Protein AF-A0A835DRG3-F1 (afdb_monomer_lite)

Sequence (115 aa):
MVVALIKSSLVEVLGHYFPFAGQIVPNARTGEPEILCNNEGVECTNYTCGCFLLSWSFDHAVVDATAFHMFLISWSEVANNKPISKHPDYQRSIFMPVQLSLMGRRSIVFFAKAP

Secondary structure (DSSP, 8-state):
--HHHHHHHHHHHHHH-GGGGSEEEE-TTT--EEEE-----EEEEE-TTS-EEEE----TTT--HHHHHHHHHHHHHHHTTPPPSS------TTS----TTS----PPPEEE---

Foldseek 3Di:
DVVVLLQVLVQVLCVLVVQQQFEWDQDPPPRATDGDRPLPFWEWEADPVRDIDIDDDGDVVSDDPVRVVLSVQQSVCSSVVHHRPDGDDPPPPPHDPPPVVPPPPDRSDYDYDDD

InterPro domains:
  IPR023213 Chloramphenicol acetyltransferase-like domain superfamily [G3DSA:3.30.559.10] (1-44)
  IPR023213 Chloramphenicol acetyltransferase-like domain superfamily [G3DSA:3.30.559.10] (45-103)
  IPR050317 Plant and Fungal Acyltransferase [PTHR31642] (43-95)

Structure (mmCIF, N/CA/C/O backbone):
data_AF-A0A835DRG3-F1
#
_entry.id   AF-A0A835DRG3-F1
#
loop_
_atom_site.group_PDB
_atom_site.id
_atom_site.type_symbol
_atom_site.label_atom_id
_atom_site.label_alt_id
_atom_site.label_comp_id
_atom_site.label_asym_id
_atom_site.label_entity_id
_atom_site.label_seq_id
_atom_site.pdbx_PDB_ins_code
_atom_site.Cartn_x
_atom_site.Cartn_y
_atom_site.Cartn_z
_atom_site.occupancy
_atom_site.B_iso_or_equiv
_atom_site.auth_seq_id
_atom_site.auth_comp_id
_atom_site.auth_asym_id
_atom_site.auth_atom_id
_atom_site.pdbx_PDB_model_num
ATOM 1 N N . MET A 1 1 ? -18.840 -2.898 8.049 1.00 69.50 1 MET A N 1
ATOM 2 C CA . MET A 1 1 ? -18.632 -2.120 9.287 1.00 69.50 1 MET A CA 1
ATOM 3 C C . MET A 1 1 ? -17.156 -1.858 9.618 1.00 69.50 1 MET A C 1
ATOM 5 O O . MET A 1 1 ? -16.889 -0.762 10.058 1.00 69.50 1 MET A O 1
ATOM 9 N N . VAL A 1 2 ? -16.178 -2.725 9.319 1.00 81.75 2 VAL A N 1
ATOM 10 C CA . VAL A 1 2 ? -14.743 -2.315 9.251 1.00 81.75 2 VAL A CA 1
ATOM 11 C C . VAL A 1 2 ? -14.125 -2.719 7.913 1.00 81.75 2 VAL A C 1
ATOM 13 O O . VAL A 1 2 ? -13.577 -1.885 7.207 1.00 81.75 2 VAL A O 1
ATOM 16 N N . VAL A 1 3 ? -14.370 -3.956 7.475 1.00 80.38 3 VAL A N 1
ATOM 17 C CA . VAL A 1 3 ? -13.940 -4.460 6.157 1.00 80.38 3 VAL A CA 1
ATOM 18 C C . VAL A 1 3 ? -14.410 -3.573 4.996 1.00 80.38 3 VAL A C 1
ATOM 20 O O . VAL A 1 3 ? -13.651 -3.315 4.074 1.00 80.38 3 VAL A O 1
ATOM 23 N N . ALA A 1 4 ? -15.645 -3.060 5.050 1.00 85.75 4 ALA A N 1
ATOM 24 C CA . ALA A 1 4 ? -16.167 -2.153 4.023 1.00 85.75 4 ALA A CA 1
ATOM 25 C C . ALA A 1 4 ? -15.412 -0.811 3.968 1.00 85.75 4 ALA A C 1
ATOM 27 O O . ALA A 1 4 ? -15.184 -0.305 2.875 1.00 85.75 4 ALA A O 1
ATOM 28 N N . LEU A 1 5 ? -15.002 -0.280 5.128 1.00 90.25 5 LEU A N 1
ATOM 29 C CA . LEU A 1 5 ? -14.213 0.951 5.227 1.00 90.25 5 LEU A CA 1
ATOM 30 C C . LEU A 1 5 ? -12.796 0.720 4.704 1.00 90.25 5 LEU A C 1
ATOM 32 O O . LEU A 1 5 ? -12.340 1.477 3.860 1.00 90.25 5 LEU A O 1
ATOM 36 N N . ILE A 1 6 ? -12.136 -0.350 5.164 1.00 88.25 6 ILE A N 1
ATOM 37 C CA . ILE A 1 6 ? -10.818 -0.773 4.664 1.00 88.25 6 ILE A CA 1
ATOM 38 C C . ILE A 1 6 ? -10.871 -0.910 3.146 1.00 88.25 6 ILE A C 1
ATOM 40 O O . ILE A 1 6 ? -9.980 -0.444 2.447 1.00 88.25 6 ILE A O 1
ATOM 44 N N . LYS A 1 7 ? -11.945 -1.512 2.630 1.00 86.94 7 LYS A N 1
ATOM 45 C CA . LYS A 1 7 ? -12.139 -1.689 1.200 1.00 86.94 7 LYS A CA 1
ATOM 46 C C . LYS A 1 7 ? -12.249 -0.36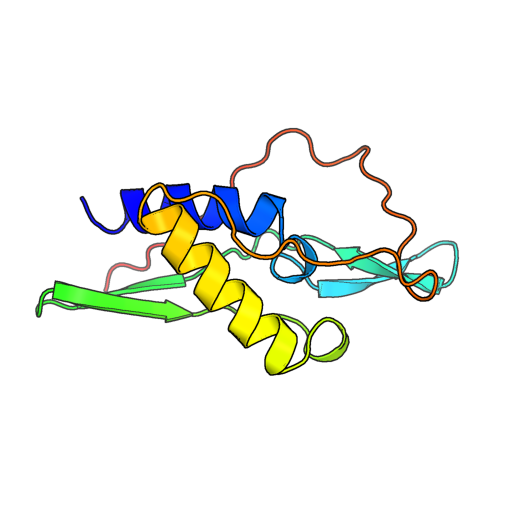8 0.451 1.00 86.94 7 LYS A C 1
ATOM 48 O O . LYS A 1 7 ? -11.536 -0.184 -0.531 1.00 86.94 7 LYS A O 1
ATOM 53 N N . SER A 1 8 ? -13.128 0.536 0.878 1.00 90.81 8 SER A N 1
ATOM 54 C CA . SER A 1 8 ? -13.307 1.815 0.187 1.00 90.81 8 SER A CA 1
ATOM 55 C C . SER A 1 8 ? -12.062 2.696 0.281 1.00 90.81 8 SER A C 1
ATOM 57 O O . SER A 1 8 ? -11.638 3.236 -0.736 1.00 90.81 8 SER A O 1
ATOM 59 N N . SER A 1 9 ? -11.437 2.785 1.461 1.00 93.38 9 SER A N 1
ATOM 60 C CA . SER A 1 9 ? -10.251 3.623 1.662 1.00 93.38 9 SER A CA 1
ATOM 61 C C . SER A 1 9 ? -9.025 3.087 0.931 1.00 93.38 9 SER A C 1
ATOM 63 O O . SER A 1 9 ? -8.237 3.871 0.410 1.00 93.38 9 SER A O 1
ATOM 65 N N . LEU A 1 10 ? -8.880 1.761 0.838 1.00 90.31 10 LEU A N 1
ATOM 66 C CA . LEU A 1 10 ? -7.796 1.144 0.081 1.00 90.31 10 LEU A CA 1
ATOM 67 C C . LEU A 1 10 ? -7.952 1.380 -1.427 1.00 90.31 10 LEU A C 1
ATOM 69 O O . LEU A 1 10 ? -6.977 1.684 -2.107 1.00 90.31 10 LEU A O 1
ATOM 73 N N . VAL A 1 11 ? -9.176 1.269 -1.955 1.00 87.88 11 VAL A N 1
ATOM 74 C CA . VAL A 1 11 ? -9.457 1.562 -3.371 1.00 87.88 11 VAL A CA 1
ATOM 75 C C . VAL A 1 11 ? -9.103 3.008 -3.711 1.00 87.88 11 VAL A C 1
ATOM 77 O O . VAL A 1 11 ? -8.509 3.264 -4.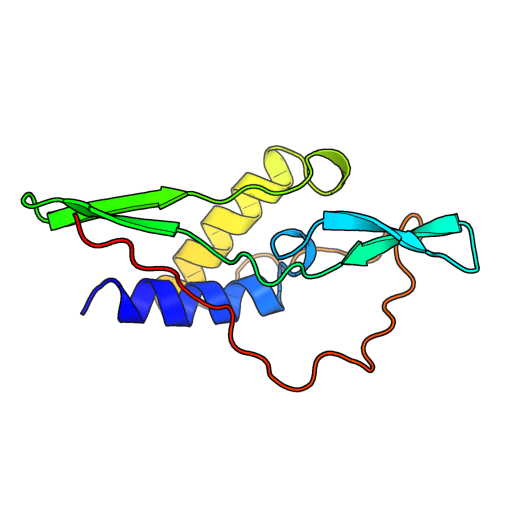754 1.00 87.88 11 VAL A O 1
ATOM 80 N N . GLU A 1 12 ? -9.447 3.944 -2.832 1.00 90.38 12 GLU A N 1
ATOM 81 C CA . GLU A 1 12 ? -9.164 5.363 -3.030 1.00 90.38 12 GLU A CA 1
ATOM 82 C C . GLU A 1 12 ? -7.663 5.672 -2.949 1.00 90.38 12 GLU A C 1
ATOM 84 O O . GLU A 1 12 ? -7.113 6.261 -3.880 1.00 90.38 12 GLU A O 1
ATOM 89 N N . VAL A 1 13 ? -6.961 5.213 -1.903 1.00 90.81 13 VAL A N 1
ATOM 90 C CA . VAL A 1 13 ? -5.518 5.480 -1.770 1.00 90.81 13 VAL A CA 1
ATOM 91 C C . VAL A 1 13 ? -4.706 4.821 -2.890 1.00 90.81 13 VAL A C 1
ATOM 93 O O . VAL A 1 13 ? -3.748 5.422 -3.368 1.00 90.81 13 VAL A O 1
ATOM 96 N N . LEU A 1 14 ? -5.104 3.644 -3.388 1.00 86.88 14 LEU A N 1
ATOM 97 C CA . LEU A 1 14 ? -4.446 3.002 -4.534 1.00 86.88 14 LEU A CA 1
ATOM 98 C C . LEU A 1 14 ? -4.649 3.766 -5.849 1.00 86.88 14 LEU A C 1
ATOM 100 O O . LEU A 1 14 ? -3.841 3.608 -6.758 1.00 86.88 14 LEU A O 1
ATOM 104 N N . GLY A 1 15 ? -5.653 4.643 -5.947 1.00 83.81 15 GLY A N 1
ATOM 105 C CA . GLY A 1 15 ? -5.760 5.594 -7.057 1.00 83.81 15 GLY A CA 1
ATOM 106 C C . GLY A 1 15 ? -4.605 6.601 -7.084 1.00 83.81 15 GLY A C 1
ATOM 107 O O . GLY A 1 15 ? -4.176 7.021 -8.156 1.00 83.81 15 GLY A O 1
ATOM 108 N N . HIS A 1 16 ? -4.059 6.941 -5.914 1.00 85.56 16 HIS A N 1
ATOM 109 C CA . HIS A 1 16 ? -2.850 7.754 -5.791 1.00 85.56 16 HIS A CA 1
ATOM 110 C C . HIS A 1 16 ? -1.585 6.902 -5.824 1.00 85.56 16 HIS A C 1
ATOM 112 O O . HIS A 1 16 ? -0.591 7.336 -6.379 1.00 85.56 16 HIS A O 1
ATOM 118 N N . TYR A 1 17 ? -1.638 5.695 -5.262 1.00 86.00 17 TYR A N 1
ATOM 119 C CA . TYR A 1 17 ? -0.511 4.789 -5.057 1.00 86.00 17 TYR A CA 1
ATOM 120 C C . TYR A 1 17 ? -0.589 3.545 -5.953 1.00 86.00 17 TYR A C 1
ATOM 122 O O . TYR A 1 17 ? -0.340 2.424 -5.508 1.00 86.00 17 TYR A O 1
ATOM 130 N N . PHE A 1 18 ? -0.901 3.738 -7.236 1.00 79.75 18 PHE A N 1
ATOM 131 C CA . PHE A 1 18 ? -1.070 2.651 -8.209 1.00 79.75 18 PHE A CA 1
ATOM 132 C C . PHE A 1 18 ? 0.118 1.675 -8.325 1.00 79.75 18 PHE A C 1
ATOM 134 O O . PHE A 1 18 ? -0.135 0.511 -8.643 1.00 79.75 18 PHE A O 1
ATOM 141 N N . PRO A 1 19 ? 1.387 2.045 -8.033 1.00 81.12 19 PRO A N 1
ATOM 142 C CA . PRO A 1 19 ? 2.473 1.075 -8.095 1.00 81.12 19 PRO A CA 1
ATOM 143 C C . PRO A 1 19 ? 2.384 -0.048 -7.046 1.00 81.12 19 PRO A C 1
ATOM 145 O O . PRO A 1 19 ? 2.967 -1.109 -7.237 1.00 81.12 19 PRO A O 1
ATOM 148 N N . PHE A 1 20 ? 1.602 0.139 -5.976 1.00 82.50 20 PHE A N 1
ATOM 149 C CA . PHE A 1 20 ? 1.300 -0.913 -4.995 1.00 82.50 20 PHE A CA 1
ATOM 150 C C . PHE A 1 20 ? 0.216 -1.900 -5.465 1.00 82.50 20 PHE A C 1
ATOM 152 O O . PHE A 1 20 ? -0.048 -2.880 -4.772 1.00 82.50 20 PHE A O 1
ATOM 159 N N . ALA A 1 21 ? -0.426 -1.654 -6.613 1.00 78.94 21 ALA A N 1
ATOM 160 C CA . ALA A 1 21 ? -1.530 -2.461 -7.143 1.00 78.94 21 ALA A CA 1
ATOM 161 C C . ALA A 1 21 ? -1.106 -3.436 -8.260 1.00 78.94 21 ALA A C 1
ATOM 163 O O . ALA A 1 21 ? -1.960 -3.931 -9.002 1.00 78.94 21 ALA A O 1
ATOM 164 N N . GLY A 1 22 ? 0.194 -3.686 -8.434 1.00 78.12 22 GLY A N 1
ATOM 165 C CA . GLY A 1 22 ? 0.683 -4.519 -9.526 1.00 78.12 22 GLY A CA 1
ATOM 166 C C . GLY A 1 22 ? 2.118 -4.999 -9.362 1.00 78.12 22 GLY A C 1
ATOM 167 O O . GLY A 1 22 ? 2.748 -4.828 -8.319 1.00 78.12 22 GLY A O 1
ATOM 168 N N . GLN A 1 23 ? 2.616 -5.617 -10.426 1.00 78.50 23 GLN A N 1
ATOM 169 C CA . GLN A 1 23 ? 3.959 -6.177 -10.524 1.00 78.50 23 GLN A CA 1
ATOM 170 C C . GLN A 1 23 ? 4.721 -5.511 -11.672 1.00 78.50 23 GLN A C 1
ATOM 172 O O . GLN A 1 23 ? 4.114 -5.190 -12.697 1.00 78.50 23 GLN A O 1
ATOM 177 N N . ILE A 1 24 ? 6.041 -5.340 -11.530 1.00 79.81 24 ILE A N 1
ATOM 178 C CA . ILE A 1 24 ? 6.878 -4.931 -12.660 1.00 79.81 24 ILE A CA 1
ATOM 179 C C . ILE A 1 24 ? 7.026 -6.107 -13.615 1.00 79.81 24 ILE A C 1
ATOM 181 O O . ILE A 1 24 ? 7.506 -7.180 -13.247 1.00 79.81 24 ILE A O 1
ATOM 185 N N . VAL A 1 25 ? 6.651 -5.884 -14.865 1.00 81.75 25 VAL A N 1
ATOM 186 C CA . VAL A 1 25 ? 6.890 -6.815 -15.964 1.00 81.75 25 VAL A CA 1
ATOM 187 C C . VAL A 1 25 ? 7.591 -6.078 -17.107 1.00 81.75 25 VAL A C 1
ATOM 189 O O . VAL A 1 25 ? 7.451 -4.863 -17.229 1.00 81.75 25 VAL A O 1
ATOM 192 N N . PRO A 1 26 ? 8.387 -6.762 -17.939 1.00 81.75 26 PRO A N 1
ATOM 193 C CA . PRO A 1 26 ? 8.921 -6.157 -19.149 1.00 81.75 26 PRO A CA 1
ATOM 194 C C . PRO A 1 26 ? 7.820 -6.045 -20.209 1.00 81.75 26 PRO A C 1
ATOM 196 O O . PRO A 1 26 ? 7.134 -7.020 -20.523 1.00 81.75 26 PRO A O 1
ATOM 199 N N . ASN A 1 27 ? 7.696 -4.870 -20.813 1.00 79.88 27 ASN A N 1
ATOM 200 C CA . ASN A 1 27 ? 6.821 -4.625 -21.943 1.00 79.88 27 ASN A CA 1
ATOM 201 C C . ASN A 1 27 ? 7.246 -5.506 -23.122 1.00 79.88 27 ASN A C 1
ATOM 203 O O . ASN A 1 27 ? 8.393 -5.465 -23.573 1.00 79.88 27 ASN A O 1
ATOM 207 N N . ALA A 1 28 ? 6.303 -6.267 -23.673 1.00 83.75 28 ALA A N 1
ATOM 208 C CA . ALA A 1 28 ? 6.592 -7.254 -24.712 1.00 83.75 28 ALA A CA 1
ATOM 209 C C . ALA A 1 28 ? 7.143 -6.661 -26.026 1.00 83.75 28 ALA A C 1
ATOM 211 O O . ALA A 1 28 ? 7.733 -7.391 -26.821 1.00 83.75 28 ALA A O 1
ATOM 212 N N . ARG A 1 29 ? 6.936 -5.361 -26.285 1.00 84.50 29 ARG A N 1
ATOM 213 C CA . ARG A 1 29 ? 7.392 -4.683 -27.508 1.00 84.50 29 ARG A CA 1
ATOM 214 C C . ARG A 1 29 ? 8.688 -3.905 -27.295 1.00 84.50 29 ARG A C 1
ATOM 216 O O . ARG A 1 29 ? 9.537 -3.926 -28.180 1.00 84.50 29 ARG A O 1
ATOM 223 N N . THR A 1 30 ? 8.812 -3.180 -26.188 1.00 84.81 30 THR A N 1
ATOM 224 C CA . THR A 1 30 ? 9.950 -2.274 -25.952 1.00 84.81 30 THR A CA 1
ATOM 225 C C . THR A 1 30 ? 11.010 -2.873 -25.032 1.00 84.81 30 THR A C 1
ATOM 227 O O . THR A 1 30 ? 12.139 -2.396 -25.022 1.00 84.81 30 THR A O 1
ATOM 230 N N . GLY A 1 31 ? 10.666 -3.912 -24.265 1.00 81.06 31 GLY A N 1
ATOM 231 C CA . GLY A 1 31 ? 11.497 -4.435 -23.179 1.00 81.06 31 GLY A CA 1
ATOM 232 C C . GLY A 1 31 ? 11.550 -3.513 -21.959 1.00 81.06 31 GLY A C 1
ATOM 233 O O . GLY A 1 31 ? 12.215 -3.840 -20.978 1.00 81.06 31 GLY A O 1
ATOM 234 N N . GLU A 1 32 ? 10.856 -2.373 -22.003 1.00 80.44 32 GLU A N 1
ATOM 235 C CA . GLU A 1 32 ? 10.825 -1.421 -20.903 1.00 80.44 32 GLU A CA 1
ATOM 236 C C . GLU A 1 32 ? 9.934 -1.923 -19.763 1.00 80.44 32 GLU A C 1
ATOM 238 O O . GLU A 1 32 ? 8.928 -2.582 -19.999 1.00 80.44 32 GLU A O 1
ATOM 243 N N . PRO A 1 33 ? 10.267 -1.599 -18.517 1.00 74.94 33 PRO A N 1
ATOM 244 C CA . PRO A 1 33 ? 9.491 -1.994 -17.350 1.00 74.94 33 PRO A CA 1
ATOM 245 C C . PRO A 1 33 ? 8.124 -1.288 -17.302 1.00 74.94 33 PRO A C 1
ATOM 247 O O . PRO A 1 33 ? 8.033 -0.060 -17.362 1.00 74.94 33 PRO A O 1
ATOM 250 N N . GLU A 1 34 ? 7.061 -2.072 -17.133 1.00 78.75 34 GLU A N 1
ATOM 251 C CA . GLU A 1 34 ? 5.675 -1.632 -16.968 1.00 78.75 34 GLU A CA 1
ATOM 252 C C . GLU A 1 34 ? 5.052 -2.237 -15.702 1.00 78.75 34 GLU A C 1
ATOM 254 O O . GLU A 1 34 ? 5.468 -3.298 -15.238 1.00 78.75 34 GLU A O 1
ATOM 259 N N . ILE A 1 35 ? 4.044 -1.569 -15.133 1.00 76.69 35 ILE A N 1
ATOM 260 C CA . ILE A 1 35 ? 3.293 -2.104 -13.990 1.00 76.69 35 ILE A CA 1
ATOM 261 C C . ILE A 1 35 ? 2.054 -2.820 -14.511 1.00 76.69 35 ILE A C 1
ATOM 263 O O . ILE A 1 35 ? 1.129 -2.193 -15.029 1.00 76.69 35 ILE A O 1
ATOM 267 N N . LEU A 1 36 ? 2.026 -4.136 -14.329 1.00 78.69 36 LEU A N 1
ATOM 268 C CA . LEU A 1 36 ? 0.879 -4.977 -14.627 1.00 78.69 36 LEU A CA 1
ATOM 269 C C . LEU A 1 36 ? 0.037 -5.162 -13.366 1.00 78.69 36 LEU A C 1
ATOM 271 O O . LEU A 1 36 ? 0.474 -5.783 -12.396 1.00 78.69 36 LEU A O 1
ATOM 275 N N . CYS A 1 37 ? -1.200 -4.669 -13.387 1.00 75.81 37 CYS A N 1
ATOM 276 C CA . CYS A 1 37 ? -2.185 -5.035 -12.374 1.00 75.81 37 CYS A CA 1
ATOM 277 C C . CYS A 1 37 ? -2.578 -6.502 -12.560 1.00 75.81 37 CYS A C 1
ATOM 279 O O . CYS A 1 37 ? -3.262 -6.856 -13.520 1.00 75.81 37 CYS A O 1
ATOM 281 N N . ASN A 1 38 ? -2.153 -7.353 -11.630 1.00 71.38 38 ASN A N 1
ATOM 282 C CA . ASN A 1 38 ? -2.436 -8.789 -11.644 1.00 71.38 38 ASN A CA 1
ATOM 283 C C . ASN A 1 38 ? -3.830 -9.139 -11.088 1.00 71.38 38 ASN A C 1
ATOM 285 O O . ASN A 1 38 ? -4.219 -10.299 -11.113 1.00 71.38 38 ASN A O 1
ATOM 289 N N . ASN A 1 39 ? -4.591 -8.150 -10.603 1.00 72.50 39 ASN A N 1
ATOM 290 C CA . ASN A 1 39 ? -5.890 -8.334 -9.946 1.00 72.50 39 ASN A CA 1
ATOM 291 C C . ASN A 1 39 ? -5.874 -9.315 -8.749 1.00 72.50 39 ASN A C 1
ATOM 293 O O . ASN A 1 39 ? -6.945 -9.737 -8.313 1.00 72.50 39 ASN A O 1
ATOM 297 N N . GLU A 1 40 ? -4.703 -9.626 -8.182 1.00 74.88 40 GLU A N 1
ATOM 298 C CA . GLU A 1 40 ? -4.570 -10.504 -7.005 1.00 74.88 40 GLU A CA 1
ATOM 299 C C . GLU A 1 40 ? -5.147 -9.843 -5.742 1.00 74.88 40 GLU A C 1
ATOM 301 O O . GLU A 1 40 ? -5.679 -10.508 -4.855 1.00 74.88 40 GLU A O 1
ATOM 306 N N . GLY A 1 41 ? -5.136 -8.508 -5.697 1.00 76.75 41 GLY A N 1
ATOM 307 C CA . GLY A 1 41 ? -5.784 -7.734 -4.645 1.00 76.75 41 GLY A CA 1
ATOM 308 C C . GLY A 1 41 ? -5.088 -7.852 -3.289 1.00 76.75 41 GLY A C 1
ATOM 309 O O . GLY A 1 41 ? -3.869 -7.981 -3.206 1.00 76.75 41 GLY A O 1
ATOM 310 N N . VAL A 1 42 ? -5.877 -7.737 -2.219 1.00 82.56 42 VAL A N 1
ATOM 311 C CA . VAL A 1 42 ? -5.403 -7.824 -0.831 1.00 82.56 42 VAL A CA 1
ATOM 312 C C . VAL A 1 42 ? -6.213 -8.875 -0.087 1.00 82.56 42 VAL A C 1
ATOM 314 O O . VAL A 1 42 ? -7.448 -8.885 -0.148 1.00 82.56 42 VAL A O 1
ATOM 317 N N . GLU A 1 43 ? -5.514 -9.739 0.642 1.00 85.81 43 GLU A N 1
ATOM 318 C CA . GLU A 1 43 ? -6.115 -10.709 1.544 1.00 85.81 43 GLU A CA 1
ATOM 319 C C . GLU A 1 43 ? -6.434 -10.043 2.884 1.00 85.81 43 GLU A C 1
ATOM 321 O O . GLU A 1 43 ? -5.595 -9.367 3.481 1.00 85.81 43 GLU A O 1
ATOM 326 N N . CYS A 1 44 ? -7.660 -10.248 3.369 1.00 86.31 44 CYS A N 1
ATOM 327 C CA . CYS A 1 44 ? -8.108 -9.771 4.673 1.00 86.31 44 CYS A CA 1
ATOM 328 C C . CYS A 1 44 ? -8.608 -10.949 5.513 1.00 86.31 44 CYS A C 1
ATOM 330 O O . CYS A 1 44 ? -9.649 -11.538 5.210 1.00 86.31 44 CYS A O 1
ATOM 332 N N . THR A 1 45 ? -7.876 -11.267 6.580 1.00 86.19 45 THR A N 1
ATOM 333 C CA . THR A 1 45 ? -8.239 -12.308 7.550 1.00 86.19 45 THR A CA 1
ATOM 334 C C . THR A 1 45 ? -8.824 -11.660 8.796 1.00 86.19 45 THR A C 1
ATOM 336 O O . THR A 1 45 ? -8.166 -10.841 9.435 1.00 86.19 45 THR A O 1
ATOM 339 N N . ASN A 1 46 ? -10.052 -12.031 9.160 1.00 86.81 46 ASN A N 1
ATOM 340 C CA . ASN A 1 46 ? -10.706 -11.546 10.376 1.00 86.81 46 ASN A CA 1
ATOM 341 C C . ASN A 1 46 ? -10.532 -12.560 11.509 1.00 86.81 46 ASN A C 1
ATOM 343 O O . ASN A 1 46 ? -10.753 -13.754 11.317 1.00 86.81 46 ASN A O 1
ATOM 347 N N . TYR A 1 47 ? -10.205 -12.070 12.699 1.00 86.31 47 TYR A N 1
ATOM 348 C CA . TYR A 1 47 ? -10.059 -12.880 13.903 1.00 86.31 47 TYR A CA 1
ATOM 349 C C . TYR A 1 47 ? -11.260 -12.690 14.830 1.00 86.31 47 TYR A C 1
ATOM 351 O O . TYR A 1 47 ? -11.877 -11.626 14.879 1.00 86.31 47 TYR A O 1
ATOM 359 N N . THR A 1 48 ? -11.567 -13.716 15.623 1.00 89.44 48 THR A N 1
ATOM 360 C CA . THR A 1 48 ? -12.687 -13.706 16.582 1.00 89.44 48 THR A CA 1
ATOM 361 C C . THR A 1 48 ? -12.546 -12.645 17.676 1.00 89.44 48 THR A C 1
ATOM 363 O O . THR A 1 48 ? -13.548 -12.210 18.233 1.00 89.44 48 THR A O 1
ATOM 366 N N . CYS A 1 49 ? -11.326 -12.171 17.950 1.00 89.94 49 CYS A N 1
ATOM 367 C CA . CYS A 1 49 ? -11.054 -11.051 18.855 1.00 89.94 49 CYS A CA 1
ATOM 368 C C . CYS A 1 49 ? -11.409 -9.668 18.271 1.00 89.94 49 CYS A C 1
ATOM 370 O O . CYS A 1 49 ? -11.223 -8.659 18.947 1.00 89.94 49 CYS A O 1
ATOM 372 N N . GLY A 1 50 ? -11.888 -9.597 17.024 1.00 84.12 50 GLY A N 1
ATOM 373 C CA . GLY A 1 50 ? -12.192 -8.346 16.325 1.00 84.12 50 GLY A CA 1
ATOM 374 C C . GLY A 1 50 ? -10.996 -7.720 15.598 1.00 84.12 50 GLY A C 1
ATOM 375 O O . GLY A 1 50 ? -11.165 -6.710 14.917 1.00 84.12 50 GLY A O 1
ATOM 376 N N . CYS A 1 51 ? -9.802 -8.313 15.702 1.00 84.75 51 CYS A N 1
ATOM 377 C CA . CYS A 1 51 ? -8.641 -7.922 14.905 1.00 84.75 51 CYS A CA 1
ATOM 378 C C . CYS A 1 51 ? -8.777 -8.385 13.449 1.00 84.75 51 CYS A C 1
ATOM 380 O O . CYS A 1 51 ? -9.481 -9.350 13.144 1.00 84.75 51 CYS A O 1
ATOM 382 N N . PHE A 1 52 ? -8.031 -7.737 12.559 1.00 85.81 52 PHE A N 1
ATOM 383 C CA . PHE A 1 52 ? -7.878 -8.158 11.173 1.00 85.81 52 PHE A CA 1
ATOM 384 C C . PHE A 1 52 ? -6.399 -8.134 10.774 1.00 85.81 52 PHE A C 1
ATOM 386 O O . PHE A 1 52 ? -5.635 -7.294 11.248 1.00 85.81 52 PHE A O 1
ATOM 393 N N . LEU A 1 53 ? -6.007 -9.059 9.903 1.00 86.38 53 LEU A N 1
ATOM 394 C CA . LEU A 1 53 ? -4.712 -9.084 9.231 1.00 86.38 53 LEU A CA 1
ATOM 395 C C . LEU A 1 53 ? -4.941 -8.755 7.761 1.00 86.38 53 LEU A C 1
ATOM 397 O O . LEU A 1 53 ? -5.834 -9.322 7.130 1.00 86.38 53 LEU A O 1
ATOM 401 N N . LEU A 1 54 ? -4.114 -7.864 7.230 1.00 88.88 54 LEU A N 1
ATOM 402 C CA . LEU A 1 54 ? -4.054 -7.572 5.808 1.00 88.88 54 LEU A CA 1
ATOM 403 C C . LEU A 1 54 ? -2.730 -8.085 5.264 1.00 88.88 54 LEU A C 1
ATOM 405 O O . LEU A 1 54 ? -1.679 -7.785 5.828 1.00 88.88 54 LEU A O 1
ATOM 409 N N . SER A 1 55 ? -2.797 -8.848 4.182 1.00 85.62 55 SER A N 1
ATOM 410 C CA . SER A 1 55 ? -1.633 -9.404 3.504 1.00 85.62 55 SER A CA 1
ATOM 411 C C . SER A 1 55 ? -1.747 -9.138 2.012 1.00 85.62 55 SER A C 1
ATOM 413 O O . SER A 1 55 ? -2.782 -9.391 1.397 1.00 85.62 55 SER A O 1
ATOM 415 N N . TRP A 1 56 ? -0.687 -8.593 1.434 1.00 83.94 56 TRP A N 1
ATOM 416 C CA . TRP A 1 56 ? -0.500 -8.513 -0.007 1.00 83.94 56 TRP A CA 1
ATOM 417 C C . TRP A 1 56 ? 0.991 -8.395 -0.300 1.00 83.94 56 TRP A C 1
ATOM 419 O O . TRP A 1 56 ? 1.794 -8.095 0.586 1.00 83.94 56 TRP A O 1
ATOM 429 N N . SER A 1 57 ? 1.373 -8.662 -1.541 1.00 80.06 57 SER A N 1
ATOM 430 C CA . SER A 1 57 ? 2.755 -8.548 -1.996 1.00 80.06 57 SER A CA 1
ATOM 431 C C . SER A 1 57 ? 2.848 -7.505 -3.097 1.00 80.06 57 SER A C 1
ATOM 433 O O . SER A 1 57 ? 1.966 -7.403 -3.945 1.00 80.06 57 SER A O 1
ATOM 435 N N . PHE A 1 58 ? 3.928 -6.736 -3.070 1.00 79.81 58 PHE A N 1
ATOM 436 C CA . PHE A 1 58 ? 4.295 -5.785 -4.1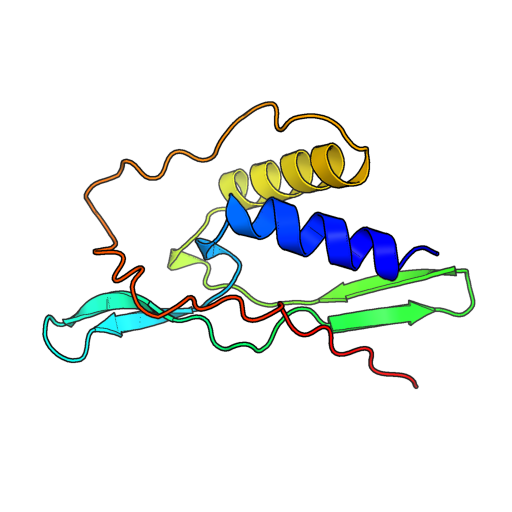09 1.00 79.81 58 PHE A CA 1
ATOM 437 C C . PHE A 1 58 ? 5.781 -5.955 -4.417 1.00 79.81 58 PHE A C 1
ATOM 439 O O . PHE A 1 58 ? 6.549 -6.461 -3.595 1.00 79.81 58 PHE A O 1
ATOM 446 N N . ASP A 1 59 ? 6.186 -5.545 -5.611 1.00 76.44 59 ASP A N 1
ATOM 447 C CA . ASP A 1 59 ? 7.570 -5.662 -6.048 1.00 76.44 59 ASP A CA 1
ATOM 448 C C . ASP A 1 59 ? 8.435 -4.563 -5.397 1.00 76.44 59 ASP A C 1
ATOM 450 O O . ASP A 1 59 ? 8.164 -3.369 -5.535 1.00 76.44 59 ASP A O 1
ATOM 454 N N . HIS A 1 60 ? 9.482 -4.960 -4.667 1.00 76.38 60 HIS A N 1
ATOM 455 C CA . HIS A 1 60 ? 10.379 -4.032 -3.967 1.00 76.38 60 HIS A CA 1
ATOM 456 C C . HIS A 1 60 ? 11.186 -3.152 -4.941 1.00 76.38 60 HIS A C 1
ATOM 458 O O . HIS A 1 60 ? 11.675 -2.089 -4.558 1.00 76.38 60 HIS A O 1
ATOM 464 N N . ALA A 1 61 ? 11.305 -3.542 -6.215 1.00 76.88 61 ALA A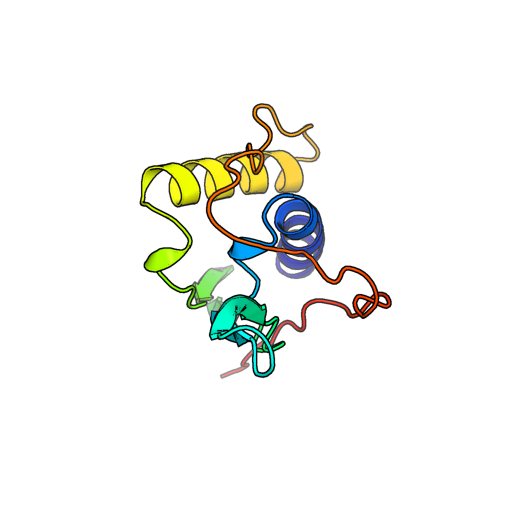 N 1
ATOM 465 C CA . ALA A 1 61 ? 11.896 -2.685 -7.239 1.00 76.88 61 ALA A CA 1
ATOM 466 C C . ALA A 1 61 ? 11.049 -1.427 -7.515 1.00 76.88 61 ALA A C 1
ATOM 468 O O . ALA A 1 61 ? 11.568 -0.442 -8.035 1.00 76.88 61 ALA A O 1
ATOM 469 N N . VAL A 1 62 ? 9.763 -1.441 -7.143 1.00 72.19 62 VAL A N 1
ATOM 470 C CA . VAL A 1 62 ? 8.829 -0.324 -7.338 1.00 72.19 62 VAL A CA 1
ATOM 471 C C . VAL A 1 62 ? 8.920 0.700 -6.209 1.00 72.19 62 VAL A C 1
ATOM 473 O O . VAL A 1 62 ? 8.742 1.897 -6.438 1.00 72.19 62 VAL A O 1
ATOM 476 N N . VAL A 1 63 ? 9.149 0.242 -4.976 1.00 77.06 63 VAL A N 1
ATOM 477 C CA . VAL A 1 63 ? 8.990 1.059 -3.766 1.00 77.06 63 VAL A CA 1
ATOM 478 C C . VAL A 1 63 ? 10.023 0.695 -2.704 1.00 77.06 63 VAL A C 1
ATOM 480 O O . VAL A 1 63 ? 10.337 -0.472 -2.486 1.00 77.06 63 VAL A O 1
ATOM 483 N N . ASP A 1 64 ? 10.528 1.706 -2.003 1.00 82.31 64 ASP A N 1
ATOM 484 C CA . ASP A 1 64 ? 11.356 1.525 -0.813 1.00 82.31 64 ASP A CA 1
ATOM 485 C C . ASP A 1 64 ? 10.522 1.637 0.479 1.00 82.31 64 ASP A C 1
ATOM 487 O O . ASP A 1 64 ? 9.312 1.887 0.462 1.00 82.31 64 ASP A O 1
ATOM 491 N N . ALA A 1 65 ? 11.177 1.465 1.630 1.00 86.31 65 ALA A N 1
ATOM 492 C CA . ALA A 1 65 ? 10.520 1.573 2.931 1.00 86.31 65 ALA A CA 1
ATOM 493 C C . ALA A 1 65 ? 9.902 2.963 3.181 1.00 86.31 65 ALA A C 1
ATOM 495 O O . ALA A 1 65 ? 8.888 3.071 3.872 1.00 86.31 65 ALA A O 1
ATOM 496 N N . THR A 1 66 ? 10.473 4.026 2.606 1.00 86.31 66 THR A N 1
ATOM 497 C CA . THR A 1 66 ? 9.966 5.398 2.755 1.00 86.31 66 THR A CA 1
ATOM 498 C C . THR A 1 66 ? 8.681 5.580 1.952 1.00 86.31 66 THR A C 1
ATOM 500 O O . THR A 1 66 ? 7.704 6.125 2.464 1.00 86.31 66 THR A O 1
ATOM 503 N N . ALA A 1 67 ? 8.648 5.086 0.713 1.00 86.25 67 ALA A N 1
ATOM 504 C CA . ALA A 1 67 ? 7.459 5.066 -0.130 1.00 86.25 67 ALA A CA 1
ATOM 505 C C . ALA A 1 67 ? 6.334 4.232 0.501 1.00 86.25 67 ALA A C 1
ATOM 507 O O . ALA A 1 67 ? 5.188 4.682 0.534 1.00 86.25 67 ALA A O 1
ATOM 508 N N . PHE A 1 68 ? 6.661 3.069 1.076 1.00 88.06 68 PHE A N 1
ATOM 509 C CA . PHE A 1 68 ? 5.693 2.252 1.810 1.00 88.06 68 PHE A CA 1
ATOM 510 C C . PHE A 1 68 ? 5.161 2.957 3.063 1.00 88.06 68 PHE A C 1
ATOM 512 O O . PHE A 1 68 ? 3.956 2.960 3.311 1.00 88.06 68 PHE A O 1
ATOM 519 N N . HIS A 1 69 ? 6.029 3.623 3.826 1.00 91.31 69 HIS A N 1
ATOM 520 C CA . HIS A 1 69 ? 5.601 4.426 4.967 1.00 91.31 69 HIS A CA 1
ATOM 521 C C . HIS A 1 69 ? 4.647 5.553 4.547 1.00 91.31 69 HIS A C 1
ATOM 523 O O . HIS A 1 69 ? 3.594 5.719 5.159 1.00 91.31 69 HIS A O 1
ATOM 529 N N . MET A 1 70 ? 4.973 6.290 3.480 1.00 91.38 70 MET A N 1
ATOM 530 C CA . MET A 1 70 ? 4.104 7.343 2.948 1.00 91.38 70 MET A CA 1
ATOM 531 C C . MET A 1 70 ? 2.738 6.794 2.525 1.00 91.38 70 MET A C 1
ATOM 533 O O . MET A 1 70 ? 1.721 7.377 2.889 1.00 91.38 70 MET A O 1
ATOM 537 N N . PHE A 1 71 ? 2.705 5.638 1.855 1.00 91.44 71 PHE A N 1
ATOM 538 C CA . PHE A 1 71 ? 1.461 4.944 1.523 1.00 91.44 71 PHE A CA 1
ATOM 539 C C . PHE A 1 71 ? 0.600 4.658 2.764 1.00 91.44 71 PHE A C 1
ATOM 541 O O . PHE A 1 71 ? -0.590 4.966 2.760 1.00 91.44 71 PHE A O 1
ATOM 548 N N . LEU A 1 72 ? 1.183 4.127 3.848 1.00 93.31 72 LEU A N 1
ATOM 549 C CA . LEU A 1 72 ? 0.438 3.832 5.081 1.00 93.31 72 LEU A CA 1
ATOM 550 C C . LEU A 1 72 ? -0.118 5.096 5.753 1.00 93.31 72 LEU A C 1
ATOM 552 O O . LEU A 1 72 ? -1.235 5.072 6.276 1.00 93.31 72 LEU A O 1
ATOM 556 N N . ILE A 1 73 ? 0.632 6.203 5.725 1.00 95.12 73 ILE A N 1
ATOM 557 C CA . ILE A 1 73 ? 0.161 7.494 6.241 1.00 95.12 73 ILE A CA 1
ATOM 558 C C . ILE A 1 73 ? -1.012 8.007 5.403 1.00 95.12 73 ILE A C 1
ATOM 560 O O . ILE A 1 73 ? -2.067 8.301 5.963 1.00 95.12 73 ILE A O 1
ATOM 564 N N . SER A 1 74 ? -0.876 8.040 4.076 1.00 95.75 74 SER A N 1
ATOM 565 C CA . SER A 1 74 ? -1.954 8.482 3.186 1.00 95.75 74 SER A CA 1
ATOM 566 C C . SER A 1 74 ? -3.184 7.585 3.274 1.00 95.75 74 SER A C 1
ATOM 568 O O . SER A 1 74 ? -4.310 8.077 3.264 1.00 95.75 74 SER A O 1
ATOM 570 N N . TRP A 1 75 ? -3.003 6.273 3.428 1.00 94.81 75 TRP A N 1
ATOM 571 C CA . TRP A 1 75 ? -4.123 5.358 3.618 1.00 94.81 75 TRP A CA 1
ATOM 572 C C . TRP A 1 75 ? -4.859 5.632 4.931 1.00 94.81 75 TRP A C 1
ATOM 574 O O . TRP A 1 75 ? -6.089 5.657 4.957 1.00 94.81 75 TRP A O 1
ATOM 584 N N . SER A 1 76 ? -4.120 5.900 6.010 1.00 95.75 76 SER A N 1
ATOM 585 C CA . SER A 1 76 ? -4.701 6.318 7.288 1.00 95.75 76 SER A CA 1
ATOM 586 C C . SER A 1 76 ? -5.489 7.625 7.153 1.00 95.75 76 SER A C 1
ATOM 588 O O . SER A 1 76 ? -6.598 7.727 7.678 1.00 95.75 76 SER A O 1
ATOM 590 N N . GLU A 1 77 ? -4.974 8.609 6.414 1.00 96.94 77 GLU A N 1
ATOM 591 C CA . GLU A 1 77 ? -5.677 9.868 6.140 1.00 96.94 77 GLU A CA 1
ATOM 592 C C . GLU A 1 77 ? -6.999 9.618 5.406 1.00 96.94 77 GLU A C 1
ATOM 594 O O . GLU A 1 77 ? -8.056 10.008 5.910 1.00 96.94 77 GLU A O 1
ATOM 599 N N . VAL A 1 78 ? -6.960 8.872 4.299 1.00 95.69 78 VAL A N 1
ATOM 600 C CA . VAL A 1 78 ? -8.147 8.506 3.512 1.00 95.69 78 VAL A CA 1
ATOM 601 C C . VAL A 1 78 ? -9.161 7.726 4.357 1.00 95.69 78 VAL A C 1
ATOM 603 O O . VAL A 1 78 ? -10.347 8.048 4.364 1.00 95.69 78 VAL A O 1
ATOM 606 N N . ALA A 1 79 ? -8.717 6.742 5.145 1.00 94.75 79 ALA A N 1
ATOM 607 C CA . ALA A 1 79 ? -9.592 5.971 6.034 1.00 94.75 79 ALA A CA 1
ATOM 608 C C . ALA A 1 79 ? -10.269 6.831 7.118 1.00 94.75 79 ALA A C 1
ATOM 610 O O . ALA A 1 79 ? -11.327 6.460 7.625 1.00 94.75 79 ALA A O 1
ATOM 611 N N . ASN A 1 80 ? -9.680 7.983 7.454 1.00 95.56 80 ASN A N 1
ATOM 612 C CA . ASN A 1 80 ? -10.228 8.969 8.382 1.00 95.56 80 ASN A CA 1
ATOM 613 C C . ASN A 1 80 ? -10.972 10.120 7.674 1.00 95.56 80 ASN A C 1
ATOM 615 O O . ASN A 1 80 ? -11.280 11.120 8.324 1.00 95.56 80 ASN A O 1
ATOM 619 N N . ASN A 1 81 ? -11.268 9.999 6.373 1.00 95.38 81 ASN A N 1
ATOM 620 C CA . ASN A 1 81 ? -11.866 11.053 5.543 1.00 95.38 81 ASN A CA 1
ATOM 621 C C . ASN A 1 81 ? -11.076 12.375 5.582 1.00 95.38 81 ASN A C 1
ATOM 623 O O . ASN A 1 81 ? -11.655 13.463 5.575 1.00 95.38 81 ASN A O 1
ATOM 627 N N . LYS A 1 82 ? -9.747 12.288 5.668 1.00 96.56 82 LYS A N 1
ATOM 628 C CA . LYS A 1 82 ? -8.844 13.436 5.578 1.00 96.56 82 LYS A CA 1
ATOM 629 C C . LYS A 1 82 ? -8.241 13.495 4.175 1.00 96.56 82 LYS A C 1
ATOM 631 O O . LYS A 1 82 ? -7.970 12.445 3.593 1.00 96.56 82 LYS A O 1
ATOM 636 N N . PRO A 1 83 ? -7.996 14.700 3.638 1.00 94.62 83 PRO A N 1
ATOM 637 C CA . PRO A 1 83 ? -7.238 14.829 2.404 1.00 94.62 83 PRO A CA 1
ATOM 638 C C . PRO A 1 83 ? -5.814 14.308 2.614 1.00 94.62 83 PRO A C 1
ATOM 640 O O . PRO A 1 83 ? -5.246 14.461 3.698 1.00 94.62 83 PRO A O 1
ATOM 643 N N . ILE A 1 84 ? -5.240 13.730 1.561 1.00 93.00 84 ILE A N 1
ATOM 644 C CA . ILE A 1 84 ? -3.850 13.274 1.571 1.00 93.00 84 ILE A CA 1
ATOM 645 C C . ILE A 1 84 ? -2.930 14.484 1.765 1.00 93.00 84 ILE A C 1
ATOM 647 O O . ILE A 1 84 ? -3.005 15.456 1.013 1.00 93.00 84 ILE A O 1
ATOM 651 N N . SER A 1 85 ? -2.052 14.428 2.765 1.00 92.00 85 SER A N 1
ATOM 652 C CA . SER A 1 85 ? -1.157 15.545 3.098 1.00 92.00 85 SER A CA 1
ATOM 653 C C . SER A 1 85 ? 0.045 15.664 2.162 1.00 92.00 85 SER A C 1
ATOM 655 O O . SER A 1 85 ? 0.545 16.767 1.930 1.00 92.00 85 SER A O 1
ATOM 657 N N . LYS A 1 86 ? 0.523 14.537 1.622 1.00 84.94 86 LYS A N 1
ATOM 658 C CA . LYS A 1 86 ? 1.651 14.464 0.687 1.00 84.94 86 LYS A CA 1
ATOM 659 C C . LYS A 1 86 ? 1.322 13.521 -0.457 1.00 84.94 86 LYS A C 1
ATOM 661 O O . LYS A 1 86 ? 1.198 12.319 -0.253 1.00 84.94 86 LYS A O 1
ATOM 666 N N . HIS A 1 87 ? 1.199 14.070 -1.659 1.00 84.75 87 HIS A N 1
ATOM 667 C CA . HIS A 1 87 ? 0.990 13.258 -2.849 1.00 84.75 87 HIS A CA 1
ATOM 668 C C . HIS A 1 87 ? 2.291 12.571 -3.277 1.00 84.75 87 HIS A C 1
ATOM 670 O O . HIS A 1 87 ? 3.362 13.177 -3.169 1.00 84.75 87 HIS A O 1
ATOM 676 N N . PRO A 1 88 ? 2.214 11.325 -3.771 1.00 83.94 88 PRO A N 1
ATOM 677 C CA . PRO A 1 88 ? 3.368 10.671 -4.360 1.00 83.94 88 PRO A CA 1
ATOM 678 C C . PRO A 1 88 ? 3.803 11.406 -5.633 1.00 83.94 88 PRO A C 1
ATOM 680 O O . PRO A 1 88 ? 2.976 11.798 -6.458 1.00 83.94 88 PRO A O 1
ATOM 683 N N . ASP A 1 89 ? 5.112 11.589 -5.779 1.00 80.62 89 ASP A N 1
ATOM 684 C CA . ASP A 1 89 ? 5.716 12.177 -6.969 1.00 80.62 89 ASP A CA 1
ATOM 685 C C . ASP A 1 89 ? 6.186 11.069 -7.917 1.00 80.62 89 ASP A C 1
ATOM 687 O O . ASP A 1 89 ? 7.096 10.298 -7.603 1.00 80.62 89 ASP A O 1
ATOM 691 N N . TYR A 1 90 ? 5.549 11.000 -9.085 1.00 74.06 90 TYR A N 1
ATOM 692 C CA . TYR A 1 90 ? 5.862 10.047 -10.151 1.00 74.06 90 TYR A CA 1
ATOM 693 C C . TYR A 1 90 ? 6.625 10.680 -11.318 1.00 74.06 90 TYR A C 1
ATOM 695 O O . TYR A 1 90 ? 6.843 10.022 -12.331 1.00 74.06 90 TYR A O 1
ATOM 703 N N . GLN A 1 91 ? 7.064 11.939 -11.207 1.00 61.72 91 GLN A N 1
ATOM 704 C CA . GLN A 1 91 ? 7.747 12.654 -12.292 1.00 61.72 91 GLN A CA 1
ATOM 705 C C . GLN A 1 91 ? 9.188 12.183 -12.547 1.00 61.72 91 GLN A C 1
ATOM 707 O O . GLN A 1 91 ? 9.882 12.760 -13.387 1.00 61.72 91 GLN A O 1
ATOM 712 N N . ARG A 1 92 ? 9.659 11.114 -11.890 1.00 54.06 92 ARG A N 1
ATOM 713 C CA . ARG A 1 92 ? 10.902 10.452 -12.300 1.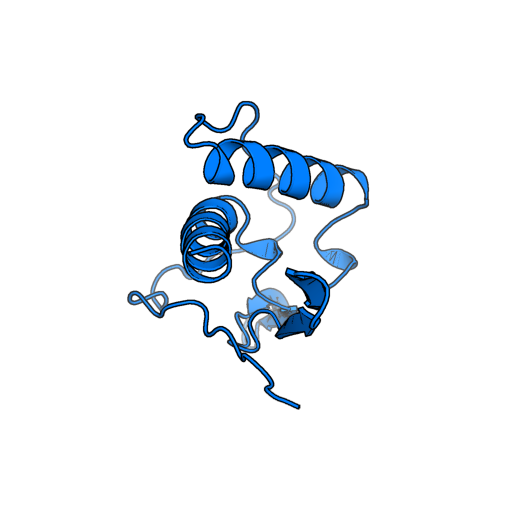00 54.06 92 ARG A CA 1
ATOM 714 C C . ARG A 1 92 ? 10.690 9.772 -13.652 1.00 54.06 92 ARG A C 1
ATOM 716 O O . ARG A 1 92 ? 10.197 8.654 -13.731 1.00 54.06 92 ARG A O 1
ATOM 723 N N . SER A 1 93 ? 11.169 10.431 -14.698 1.00 41.62 93 SER A N 1
ATOM 724 C CA . SER A 1 93 ? 11.291 10.003 -16.099 1.00 41.62 93 SER A CA 1
ATOM 725 C C . SER A 1 93 ? 12.174 8.762 -16.338 1.00 41.62 93 SER A C 1
ATOM 727 O O . SER A 1 93 ? 12.748 8.608 -17.411 1.00 41.62 93 SER A O 1
ATOM 729 N N . ILE A 1 94 ? 12.308 7.872 -15.352 1.00 46.94 94 ILE A N 1
ATOM 730 C CA . ILE A 1 94 ? 13.181 6.695 -15.415 1.00 46.94 94 ILE A CA 1
ATOM 731 C C . ILE A 1 94 ? 12.363 5.413 -15.653 1.00 46.94 94 ILE A C 1
ATOM 733 O O . ILE A 1 94 ? 12.886 4.478 -16.244 1.00 46.94 94 ILE A O 1
ATOM 737 N N . PHE A 1 95 ? 11.087 5.347 -15.257 1.00 44.72 95 PHE A N 1
ATOM 738 C CA . PHE A 1 95 ? 10.252 4.148 -15.412 1.00 44.72 95 PHE A CA 1
ATOM 739 C C . PHE A 1 95 ? 8.786 4.552 -15.664 1.00 44.72 95 PHE A C 1
ATOM 741 O O . PHE A 1 95 ? 8.242 5.331 -14.892 1.00 44.72 95 PHE A O 1
ATOM 748 N N . MET A 1 96 ? 8.152 3.957 -16.683 1.00 45.12 96 MET A N 1
ATOM 749 C CA . MET A 1 96 ? 6.714 3.963 -17.032 1.00 45.12 96 MET A CA 1
ATOM 750 C C . MET A 1 96 ? 6.228 4.919 -18.140 1.00 45.12 96 MET A C 1
ATOM 752 O O . MET A 1 96 ? 5.815 6.049 -17.872 1.00 45.12 96 MET A O 1
ATOM 756 N N . PRO A 1 97 ? 6.048 4.405 -19.371 1.00 43.97 97 PRO A N 1
ATOM 757 C CA . PRO A 1 97 ? 4.927 4.808 -20.204 1.00 43.97 97 PRO A CA 1
ATOM 758 C C . PRO A 1 97 ? 3.656 4.146 -19.649 1.00 43.97 97 PRO A C 1
ATOM 760 O O . PRO A 1 97 ? 3.419 2.951 -19.810 1.00 43.97 97 PRO A O 1
ATOM 763 N N . VAL A 1 98 ? 2.819 4.921 -18.960 1.00 49.97 98 VAL A N 1
ATOM 764 C CA . VAL A 1 98 ? 1.492 4.457 -18.548 1.00 49.97 98 VAL A CA 1
ATOM 765 C C . VAL A 1 98 ? 0.604 4.355 -19.792 1.00 49.97 98 VAL A C 1
ATOM 767 O O . VAL A 1 98 ? 0.098 5.367 -20.276 1.00 49.97 98 VAL A O 1
ATOM 770 N N . GLN A 1 99 ? 0.339 3.148 -20.300 1.00 44.50 99 GLN A N 1
ATOM 771 C CA . GLN A 1 99 ? -0.802 2.949 -21.198 1.00 44.50 99 GLN A CA 1
ATOM 772 C C . GLN A 1 99 ? -2.084 2.875 -20.353 1.00 44.50 99 GLN A C 1
ATOM 774 O O . GLN A 1 99 ? -2.663 1.818 -20.114 1.00 44.50 99 GLN A O 1
ATOM 779 N N . LEU A 1 100 ? -2.536 4.048 -19.905 1.00 42.66 100 LEU A N 1
ATOM 780 C CA . LEU A 1 100 ? -3.752 4.295 -19.115 1.00 42.66 100 LEU A CA 1
ATOM 781 C C . LEU A 1 100 ? -5.058 3.908 -19.851 1.00 42.66 100 LEU A C 1
ATOM 783 O O . LEU A 1 100 ? -6.145 4.159 -19.339 1.00 42.66 100 LEU A O 1
ATOM 787 N N . SER A 1 101 ? -4.993 3.297 -21.042 1.00 34.59 101 SER A N 1
ATOM 788 C CA . SER A 1 101 ? -6.163 3.013 -21.886 1.00 34.59 101 SER A CA 1
ATOM 789 C C . SER A 1 101 ? -6.937 1.739 -21.521 1.00 34.59 101 SER A C 1
ATOM 791 O O . SER A 1 101 ? -7.999 1.508 -22.096 1.00 34.59 101 SER A O 1
ATOM 793 N N . LEU A 1 102 ? -6.462 0.925 -20.567 1.00 42.56 102 LEU A N 1
ATOM 794 C CA . LEU A 1 102 ? -7.120 -0.340 -20.195 1.00 42.56 102 LEU A CA 1
ATOM 795 C C . LEU A 1 102 ? -7.717 -0.383 -18.780 1.00 42.56 102 LEU A C 1
ATOM 797 O O . LEU A 1 102 ? -8.434 -1.334 -18.465 1.00 42.56 102 LEU A O 1
ATOM 801 N N . MET A 1 103 ? -7.537 0.649 -17.947 1.00 43.56 103 MET A N 1
ATOM 802 C CA . MET A 1 103 ? -8.240 0.748 -16.658 1.00 43.56 103 MET A CA 1
ATOM 803 C C . MET A 1 103 ? -9.676 1.262 -16.841 1.00 43.56 103 MET A C 1
ATOM 805 O O . MET A 1 103 ? -10.093 2.284 -16.298 1.00 43.56 103 MET A O 1
ATOM 809 N N . GLY A 1 104 ? -10.481 0.510 -17.593 1.00 33.25 104 GLY A N 1
ATOM 810 C CA . GLY A 1 104 ? -11.924 0.541 -17.397 1.00 33.25 104 GLY A CA 1
ATOM 811 C C . GLY A 1 104 ? -12.196 0.084 -15.968 1.00 33.25 104 GLY A C 1
ATOM 812 O O . GLY A 1 104 ? -11.860 -1.049 -15.646 1.00 33.25 104 GLY A O 1
ATOM 813 N N . ARG A 1 105 ? -12.734 0.981 -15.127 1.00 38.66 105 ARG A N 1
ATOM 814 C CA . ARG A 1 105 ? -13.207 0.766 -13.741 1.00 38.66 105 ARG A CA 1
ATOM 815 C C . ARG A 1 105 ? -13.338 -0.719 -13.363 1.00 38.66 105 ARG A C 1
ATOM 817 O O . ARG A 1 105 ? -14.414 -1.300 -13.493 1.00 38.66 105 ARG A O 1
ATOM 824 N N . ARG A 1 106 ? -12.262 -1.342 -12.886 1.00 35.72 106 ARG A N 1
ATOM 825 C CA . ARG A 1 106 ? -12.302 -2.696 -12.331 1.00 35.72 106 ARG A CA 1
ATOM 826 C C . ARG A 1 106 ? -11.884 -2.595 -10.882 1.00 35.72 106 ARG A C 1
ATOM 828 O O . ARG A 1 106 ? -10.776 -2.192 -10.555 1.00 35.72 106 ARG A O 1
ATOM 835 N N . SER A 1 107 ? -12.865 -2.854 -10.033 1.00 32.53 107 SER A N 1
ATOM 836 C CA . SER A 1 107 ? -12.753 -2.875 -8.587 1.00 32.53 107 SER A CA 1
ATOM 837 C C . SER A 1 107 ? -11.587 -3.767 -8.167 1.00 32.53 107 SER A C 1
ATOM 839 O O . SER A 1 107 ? -11.522 -4.913 -8.605 1.00 32.53 107 SER A O 1
ATOM 841 N N . ILE A 1 108 ? -10.706 -3.264 -7.299 1.00 40.50 108 ILE A N 1
ATOM 842 C CA . ILE A 1 108 ? -9.743 -4.106 -6.584 1.00 40.50 108 ILE A CA 1
ATOM 843 C C . ILE A 1 108 ? -10.553 -5.173 -5.840 1.00 40.50 108 ILE A C 1
ATOM 845 O O . ILE A 1 108 ? -11.460 -4.861 -5.055 1.00 40.50 108 ILE A O 1
ATOM 849 N N . VAL A 1 109 ? -10.307 -6.433 -6.192 1.00 37.19 109 VAL A N 1
ATOM 850 C CA . VAL A 1 109 ? -11.022 -7.585 -5.649 1.00 37.19 109 VAL A CA 1
ATOM 851 C C . VAL A 1 109 ? -10.427 -7.890 -4.280 1.00 37.19 109 VAL A C 1
ATOM 853 O O . VAL A 1 109 ? -9.220 -8.016 -4.124 1.00 37.19 109 VAL A O 1
ATOM 856 N N . PHE A 1 110 ? -11.293 -7.956 -3.273 1.00 38.12 110 PHE A N 1
ATOM 857 C CA . PHE A 1 110 ? -10.931 -8.379 -1.926 1.00 38.12 110 PHE A CA 1
ATOM 858 C C . PHE A 1 110 ? -11.265 -9.854 -1.832 1.00 38.12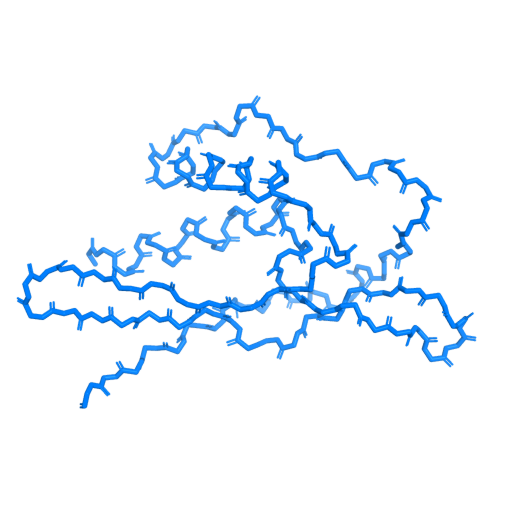 110 PHE A C 1
ATOM 860 O O . PHE A 1 110 ? -12.445 -10.211 -1.912 1.00 38.12 110 PHE A O 1
ATOM 867 N N . PHE A 1 111 ? -10.258 -10.696 -1.645 1.00 32.19 111 PHE A N 1
ATOM 868 C CA . PHE A 1 111 ? -10.497 -12.065 -1.227 1.00 32.19 111 PHE A CA 1
ATOM 869 C C . PHE A 1 111 ? -10.605 -12.065 0.298 1.00 32.19 111 PHE A C 1
ATOM 871 O O . PHE A 1 111 ? -9.625 -11.925 1.025 1.00 32.19 111 PHE A O 1
ATOM 878 N N . ALA A 1 112 ? -11.838 -12.168 0.789 1.00 28.66 112 ALA A N 1
ATOM 879 C CA . ALA A 1 112 ? -12.079 -12.555 2.169 1.00 28.66 112 ALA A CA 1
ATOM 880 C C . ALA A 1 112 ? -11.990 -14.084 2.224 1.00 28.66 112 ALA A C 1
ATOM 882 O O . ALA A 1 112 ? -12.894 -14.773 1.745 1.00 28.66 112 ALA A O 1
ATOM 883 N N . LYS A 1 113 ? -10.902 -14.626 2.775 1.00 25.06 113 LYS A N 1
ATOM 884 C CA . LYS A 1 113 ? -10.865 -16.041 3.147 1.00 25.06 113 LYS A CA 1
ATOM 885 C C . LYS A 1 113 ? -11.587 -16.164 4.491 1.00 25.06 113 LYS A C 1
ATOM 887 O O . LYS A 1 113 ? -11.134 -15.621 5.495 1.00 25.06 113 LYS A O 1
ATOM 892 N N . ALA A 1 114 ? -12.751 -16.808 4.501 1.00 25.17 114 ALA A N 1
ATOM 893 C CA . ALA A 1 114 ? -13.325 -17.312 5.746 1.00 25.17 114 ALA A CA 1
ATOM 894 C C . ALA A 1 114 ? -12.562 -18.590 6.156 1.00 25.17 114 ALA A C 1
ATOM 896 O O . ALA A 1 114 ? -12.119 -19.308 5.247 1.00 25.17 114 ALA A O 1
ATOM 897 N N . PRO A 1 115 ? -12.372 -18.848 7.466 1.00 36.56 115 PRO A N 1
ATOM 898 C CA . PRO A 1 115 ? -11.830 -20.119 7.943 1.00 36.56 115 PRO A CA 1
ATOM 899 C C . PRO A 1 115 ? -12.691 -21.305 7.493 1.00 36.56 115 PRO A C 1
ATOM 901 O O . PRO A 1 115 ? -13.931 -21.139 7.402 1.00 36.56 115 PRO A O 1
#

Radius of gyration: 15.29 Å; chains: 1; bounding box: 32×36×46 Å

Organism: Tetracentron sinense (NCBI:txid13715)

pLDDT: mean 75.11, std 19.8, range [25.06, 96.94]